Protein AF-A0A242C4J1-F1 (afdb_monomer_lite)

Foldseek 3Di:
DEEEEEDEPVVVVCVVVVVDFKDKDQCPPVDDQQYKYWYFYDDPNDTPPDIFIWGFHDKDCPPHDPRMIMTGIDGPPDVVVVVVVVVVVVVVVVVDDDD

Secondary structure (DSSP, 8-state):
-EEEEEE-HHHHHHHHTTS--EEEEE-TT---TT-EEEEEEEETTEEEEEEEEEEEEEEE-TTPPTTEEEEEEEE---HHHHHHHHHHHHHHHHT----

Sequence (99 aa):
MVHELKILPKFFKAVTSGEKQFEIRKNDRNFQVGDLVILREWIQGTYTGSSYYACITYVTVFGQPPGQVVFGFRPVVNDWVRAKLDDRMMAEKSCGKSF

Radius of gyration: 13.75 Å; chains: 1; bounding box: 28×34×34 Å

Structure (mmCIF, N/CA/C/O backbone):
data_AF-A0A242C4J1-F1
#
_entry.id   AF-A0A242C4J1-F1
#
loop_
_atom_site.group_PDB
_atom_site.id
_atom_site.type_symbol
_atom_site.label_atom_id
_atom_site.label_alt_id
_atom_site.label_comp_id
_atom_site.label_asym_id
_atom_site.label_entity_id
_atom_site.label_seq_id
_atom_site.pdbx_PDB_ins_code
_atom_site.Cartn_x
_atom_site.Cartn_y
_atom_site.Cartn_z
_atom_site.occupancy
_atom_site.B_iso_or_equiv
_atom_site.auth_seq_id
_atom_site.auth_comp_id
_atom_site.auth_asym_id
_atom_site.auth_atom_id
_atom_site.pdbx_PDB_model_num
ATOM 1 N N . MET A 1 1 ? -9.818 3.004 -9.491 1.00 92.88 1 MET A N 1
ATOM 2 C CA . MET A 1 1 ? -9.122 4.193 -8.939 1.00 92.88 1 MET A CA 1
ATOM 3 C C . MET A 1 1 ? -7.630 3.881 -8.790 1.00 92.88 1 MET A C 1
ATOM 5 O O . MET A 1 1 ? -7.285 2.706 -8.816 1.00 92.88 1 MET A O 1
ATOM 9 N N . VAL A 1 2 ? -6.749 4.884 -8.676 1.00 94.88 2 VAL A N 1
ATOM 10 C CA . VAL A 1 2 ? -5.329 4.683 -8.310 1.00 94.88 2 VAL A CA 1
ATOM 11 C C . VAL A 1 2 ? -5.075 5.345 -6.957 1.00 94.88 2 VAL A C 1
ATOM 13 O O . VAL A 1 2 ? -5.403 6.514 -6.781 1.00 94.88 2 VAL A O 1
ATOM 16 N N . HIS A 1 3 ? -4.495 4.610 -6.009 1.00 95.75 3 HIS A N 1
ATOM 17 C CA . HIS A 1 3 ? -4.217 5.090 -4.655 1.00 95.75 3 HIS A CA 1
ATOM 18 C C . HIS A 1 3 ? -2.715 5.078 -4.364 1.00 95.75 3 HIS A C 1
ATOM 20 O O . HIS A 1 3 ? -2.095 4.017 -4.306 1.00 95.75 3 HIS A O 1
ATOM 26 N N . GLU A 1 4 ? -2.132 6.247 -4.103 1.00 95.88 4 GLU A N 1
ATOM 27 C CA . GLU A 1 4 ? -0.745 6.354 -3.638 1.00 95.88 4 GLU A CA 1
ATOM 28 C C . GLU A 1 4 ? -0.669 6.237 -2.118 1.00 95.88 4 GLU A C 1
ATOM 30 O O . GLU A 1 4 ? -1.309 6.994 -1.379 1.00 95.88 4 GLU A O 1
ATOM 35 N N . LEU A 1 5 ? 0.119 5.284 -1.632 1.00 97.62 5 LEU A N 1
ATOM 36 C CA . LEU A 1 5 ? 0.197 4.947 -0.219 1.00 97.62 5 LEU A CA 1
ATOM 37 C C . LEU A 1 5 ? 1.655 4.872 0.222 1.00 97.62 5 LEU A C 1
ATOM 39 O O . LEU A 1 5 ? 2.476 4.214 -0.408 1.00 97.62 5 LEU A O 1
ATOM 43 N N . LYS A 1 6 ? 1.975 5.509 1.351 1.00 98.00 6 LYS A N 1
ATOM 44 C CA . LYS A 1 6 ? 3.277 5.331 2.006 1.00 98.00 6 LYS A CA 1
ATOM 45 C C . LYS A 1 6 ? 3.353 3.950 2.654 1.00 98.00 6 LYS A C 1
ATOM 47 O O . LYS A 1 6 ? 2.347 3.466 3.186 1.00 98.00 6 LYS A O 1
ATOM 52 N N . ILE A 1 7 ? 4.539 3.357 2.661 1.00 98.56 7 ILE A N 1
ATOM 53 C CA . ILE A 1 7 ? 4.864 2.120 3.372 1.00 98.56 7 ILE A CA 1
ATOM 54 C C . ILE A 1 7 ? 6.290 2.211 3.934 1.00 98.56 7 ILE A C 1
ATOM 56 O O . ILE A 1 7 ? 7.179 2.792 3.315 1.00 98.56 7 ILE A O 1
ATOM 60 N N . LEU A 1 8 ? 6.503 1.683 5.142 1.00 98.38 8 LEU A N 1
ATOM 61 C CA . LEU A 1 8 ? 7.824 1.673 5.783 1.00 98.38 8 LEU A CA 1
ATOM 62 C C . LEU A 1 8 ? 8.710 0.556 5.201 1.00 98.38 8 LEU A C 1
ATOM 64 O O . LEU A 1 8 ? 8.165 -0.480 4.807 1.00 98.38 8 LEU A O 1
ATOM 68 N N . PRO A 1 9 ? 10.052 0.680 5.242 1.00 98.31 9 PRO A N 1
ATOM 69 C CA . PRO A 1 9 ? 10.968 -0.253 4.571 1.00 98.31 9 PRO A CA 1
ATOM 70 C C . PRO A 1 9 ? 10.781 -1.713 4.974 1.00 98.31 9 PRO A C 1
ATOM 72 O O . PRO A 1 9 ? 10.788 -2.605 4.130 1.00 98.31 9 PRO A O 1
ATOM 75 N N . LYS A 1 10 ? 10.535 -1.968 6.269 1.00 98.31 10 LYS A N 1
ATOM 76 C CA . LYS A 1 10 ? 10.282 -3.323 6.783 1.00 98.31 10 LYS A CA 1
ATOM 77 C C . LYS A 1 10 ? 9.123 -4.002 6.046 1.00 98.31 10 LYS A C 1
ATOM 79 O O . LYS A 1 10 ? 9.230 -5.168 5.682 1.00 98.31 10 LYS A O 1
ATOM 84 N N . PHE A 1 11 ? 8.024 -3.281 5.834 1.00 98.56 11 PHE A N 1
ATOM 85 C CA . PHE A 1 11 ? 6.846 -3.818 5.159 1.00 98.56 11 PHE A CA 1
ATOM 86 C C . PHE A 1 11 ? 7.000 -3.781 3.641 1.00 98.56 11 PHE A C 1
ATOM 88 O O . PHE A 1 11 ? 6.551 -4.709 2.980 1.00 98.56 11 PHE A O 1
ATOM 95 N N . PHE A 1 12 ? 7.679 -2.765 3.097 1.00 98.50 12 PHE A N 1
ATOM 96 C CA . PHE A 1 12 ? 7.989 -2.699 1.672 1.00 98.50 12 PHE A CA 1
ATOM 97 C C . PHE A 1 12 ? 8.783 -3.929 1.229 1.00 98.50 12 PHE A C 1
ATOM 99 O O . PHE A 1 12 ? 8.372 -4.601 0.290 1.00 98.50 12 PHE A O 1
ATOM 106 N N . LYS A 1 13 ? 9.833 -4.297 1.976 1.00 98.44 13 LYS A N 1
ATOM 107 C CA . LYS A 1 13 ? 10.617 -5.516 1.739 1.00 98.44 13 LYS A CA 1
ATOM 108 C C . LYS A 1 13 ? 9.759 -6.786 1.743 1.00 98.44 13 LYS A C 1
ATOM 110 O O . LYS A 1 13 ? 9.947 -7.638 0.885 1.00 98.44 13 LYS A O 1
ATOM 115 N N . ALA A 1 14 ? 8.823 -6.912 2.686 1.00 98.69 14 ALA A 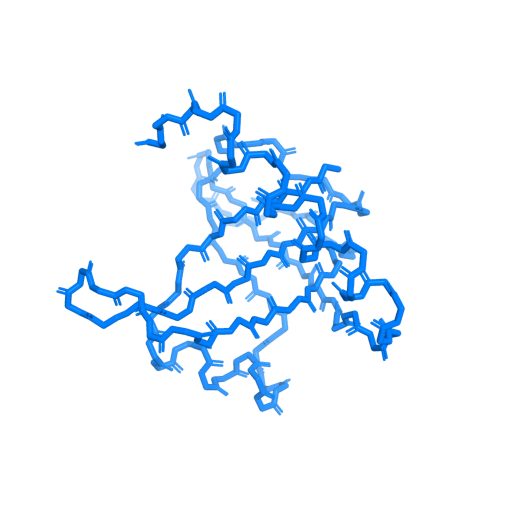N 1
ATOM 116 C CA . ALA A 1 14 ? 7.937 -8.076 2.766 1.00 98.69 14 ALA A CA 1
ATOM 117 C C . ALA A 1 14 ? 6.932 -8.132 1.600 1.00 98.69 14 ALA A C 1
ATOM 119 O O . ALA A 1 14 ? 6.562 -9.207 1.138 1.00 98.69 14 ALA A O 1
ATOM 120 N N . VAL A 1 15 ? 6.476 -6.977 1.107 1.00 98.38 15 VAL A N 1
ATOM 121 C CA . VAL A 1 15 ? 5.586 -6.914 -0.059 1.00 98.38 15 VAL A CA 1
ATOM 122 C C . VAL A 1 15 ? 6.343 -7.236 -1.348 1.00 98.38 15 VAL A C 1
ATOM 124 O O . VAL A 1 15 ? 5.865 -8.028 -2.159 1.00 98.38 15 VAL A O 1
ATOM 127 N N . THR A 1 16 ? 7.537 -6.668 -1.538 1.00 97.44 16 THR A N 1
ATOM 128 C CA . THR A 1 16 ? 8.338 -6.888 -2.751 1.00 97.44 16 THR A CA 1
ATOM 129 C C . THR A 1 16 ? 8.905 -8.302 -2.839 1.00 97.44 16 THR A C 1
ATOM 131 O O . THR A 1 16 ? 9.047 -8.812 -3.947 1.00 97.44 16 THR A O 1
ATOM 134 N N . SER A 1 17 ? 9.160 -8.970 -1.707 1.00 97.62 17 SER A N 1
ATOM 135 C CA . SER A 1 17 ? 9.519 -10.396 -1.673 1.00 97.62 17 SER A CA 1
ATOM 136 C C . SER A 1 17 ? 8.337 -11.334 -1.949 1.00 97.62 17 SER A C 1
ATOM 138 O O . SER A 1 17 ? 8.547 -12.518 -2.201 1.00 97.62 17 SER A O 1
ATOM 140 N N . GLY A 1 18 ? 7.100 -10.828 -1.890 1.00 96.94 18 GLY A N 1
ATOM 141 C CA . GLY A 1 18 ? 5.877 -11.622 -2.015 1.00 96.94 18 GLY A CA 1
ATOM 142 C C . GLY A 1 18 ? 5.423 -12.308 -0.722 1.00 96.94 18 GLY A C 1
ATOM 143 O O . GLY A 1 18 ? 4.376 -12.950 -0.730 1.00 96.94 18 GLY A O 1
ATOM 144 N N . GLU A 1 19 ? 6.151 -12.142 0.386 1.00 98.25 19 GLU A N 1
ATOM 145 C CA . GLU A 1 19 ? 5.792 -12.675 1.710 1.00 98.25 19 GLU A CA 1
ATOM 146 C C . GLU A 1 19 ? 4.492 -12.052 2.243 1.00 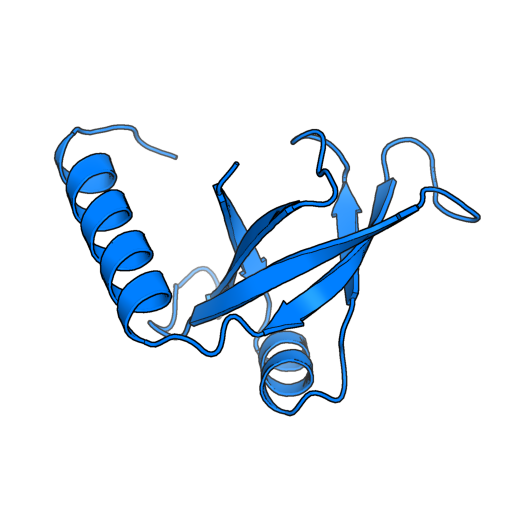98.25 19 GLU A C 1
ATOM 148 O O . GLU A 1 19 ? 3.663 -12.721 2.860 1.00 98.25 19 GLU A O 1
ATOM 153 N N . LYS A 1 20 ? 4.285 -10.758 1.975 1.00 98.50 20 LYS A N 1
ATOM 154 C CA . LYS A 1 20 ? 3.108 -9.995 2.396 1.00 98.50 20 LYS A CA 1
ATOM 155 C C . LYS A 1 20 ? 2.258 -9.597 1.191 1.00 98.50 20 LYS A C 1
ATOM 157 O O . LYS A 1 20 ? 2.640 -8.735 0.409 1.00 98.50 20 LYS A O 1
ATOM 162 N N . GLN A 1 21 ? 1.053 -10.158 1.104 1.00 98.31 21 GLN A N 1
ATOM 163 C CA . GLN A 1 21 ? 0.122 -9.946 -0.019 1.00 98.31 21 GLN A CA 1
ATOM 164 C C . GLN A 1 21 ? -1.168 -9.203 0.375 1.00 98.31 21 GLN A C 1
ATOM 166 O O . GLN A 1 21 ? -2.199 -9.308 -0.290 1.00 98.31 21 GLN A O 1
ATOM 171 N N . PHE A 1 22 ? -1.133 -8.468 1.488 1.00 98.75 22 PHE A N 1
ATOM 172 C CA . PHE A 1 22 ? -2.269 -7.704 2.001 1.00 98.75 22 PHE A CA 1
ATOM 173 C C . PHE A 1 22 ? -1.817 -6.400 2.654 1.00 98.75 22 PHE A C 1
ATOM 175 O O . PHE A 1 22 ? -0.690 -6.315 3.138 1.00 98.75 22 PHE A O 1
ATOM 182 N N . GLU A 1 23 ? -2.705 -5.418 2.751 1.00 98.62 23 GLU A N 1
ATOM 183 C CA . GLU A 1 23 ? -2.537 -4.190 3.533 1.00 98.62 23 GLU A CA 1
ATOM 184 C C . GLU A 1 23 ? -3.670 -4.051 4.548 1.00 98.62 23 GLU A C 1
ATOM 186 O O . GLU A 1 23 ? -4.782 -4.524 4.325 1.00 98.62 23 GLU A O 1
ATOM 191 N N . ILE A 1 24 ? -3.382 -3.359 5.649 1.00 98.50 24 ILE A N 1
ATOM 192 C CA . ILE A 1 24 ? -4.367 -2.959 6.653 1.00 98.50 24 ILE A CA 1
ATOM 193 C C . ILE A 1 24 ? -4.377 -1.431 6.684 1.00 98.50 24 ILE A C 1
ATOM 195 O O . ILE A 1 24 ? -3.323 -0.818 6.866 1.00 98.50 24 ILE A O 1
ATOM 199 N N . ARG A 1 25 ? -5.532 -0.802 6.457 1.00 98.38 25 ARG A N 1
ATOM 200 C CA . ARG A 1 25 ? -5.646 0.656 6.282 1.00 98.38 25 ARG A CA 1
ATOM 201 C C . ARG A 1 25 ? -6.931 1.203 6.886 1.00 98.38 25 ARG A C 1
ATOM 203 O O . ARG A 1 25 ? -7.935 0.504 6.948 1.00 98.38 25 ARG A O 1
ATOM 210 N N . LYS A 1 26 ? -6.928 2.488 7.248 1.00 98.06 26 LYS A N 1
ATOM 211 C CA . LYS A 1 26 ? -8.177 3.248 7.381 1.00 98.06 26 LYS A CA 1
ATOM 212 C C . LYS A 1 26 ? -8.863 3.285 6.013 1.00 98.06 26 LYS A C 1
ATOM 214 O O . LYS A 1 26 ? -8.196 3.539 5.016 1.00 98.06 26 LYS A O 1
ATOM 219 N N . ASN A 1 27 ? -10.165 3.036 5.951 1.00 97.00 27 ASN A N 1
ATOM 220 C CA . ASN A 1 27 ? -10.929 3.051 4.706 1.00 97.00 27 ASN A CA 1
ATOM 221 C C . ASN A 1 27 ? -11.456 4.458 4.365 1.00 97.00 27 ASN A C 1
ATOM 223 O O . ASN A 1 27 ? -12.638 4.645 4.101 1.00 97.00 27 ASN A O 1
ATOM 227 N N . ASP A 1 28 ? -10.584 5.466 4.394 1.00 96.94 28 ASP A N 1
ATOM 228 C CA . ASP A 1 28 ? -10.913 6.867 4.082 1.00 96.94 28 ASP A CA 1
ATOM 229 C C . ASP A 1 28 ? -10.890 7.187 2.578 1.00 96.94 28 ASP A C 1
ATOM 231 O O . ASP A 1 28 ? -11.192 8.307 2.173 1.00 96.94 28 ASP A O 1
ATOM 235 N N . ARG A 1 29 ? -10.566 6.192 1.746 1.00 96.75 29 ARG A N 1
ATOM 236 C CA . ARG A 1 29 ? -10.524 6.290 0.275 1.00 96.75 29 ARG A CA 1
ATOM 237 C C . ARG A 1 29 ? -11.518 5.371 -0.422 1.00 96.75 29 ARG A C 1
ATOM 239 O O . ARG A 1 29 ? -11.501 5.290 -1.647 1.00 96.75 29 ARG A O 1
ATOM 246 N N . ASN A 1 30 ? -12.350 4.675 0.357 1.00 97.12 30 ASN A N 1
ATOM 247 C CA . ASN A 1 30 ? -13.309 3.692 -0.129 1.00 97.12 30 ASN A CA 1
ATOM 248 C C . ASN A 1 30 ? -12.659 2.634 -1.046 1.00 97.12 30 ASN A C 1
ATOM 250 O O . ASN A 1 30 ? -13.083 2.470 -2.186 1.00 97.12 30 ASN A O 1
ATOM 254 N N . PHE A 1 31 ? -11.617 1.942 -0.570 1.00 98.31 31 PHE A N 1
ATOM 255 C CA . PHE A 1 31 ? -10.865 0.958 -1.363 1.00 98.3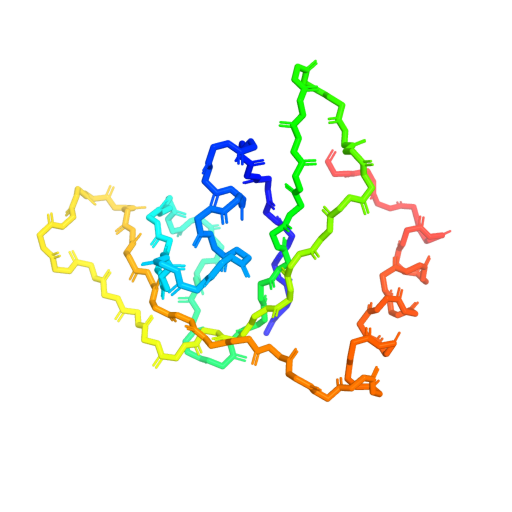1 31 PHE A CA 1
ATOM 256 C C . PHE A 1 31 ? -11.773 -0.152 -1.912 1.00 98.31 31 PHE A C 1
ATOM 258 O O . PHE A 1 31 ? -12.496 -0.788 -1.144 1.00 98.31 31 PHE A O 1
ATOM 265 N N . GLN A 1 32 ? -11.697 -0.416 -3.219 1.00 98.38 32 GLN A N 1
ATOM 266 C CA . GLN A 1 32 ? -12.504 -1.435 -3.900 1.00 98.38 32 GLN A CA 1
ATOM 267 C C . GLN A 1 32 ? -11.649 -2.504 -4.587 1.00 98.38 32 GLN A C 1
ATOM 269 O O . GLN A 1 32 ? -10.496 -2.278 -4.957 1.00 98.38 32 GLN A O 1
ATOM 274 N N . VAL A 1 33 ? -12.246 -3.676 -4.822 1.00 98.50 33 VAL A N 1
ATOM 275 C CA . VAL A 1 33 ? -11.693 -4.673 -5.752 1.00 98.50 33 VAL A CA 1
ATOM 276 C C . VAL A 1 33 ? -11.534 -4.041 -7.139 1.00 98.50 33 VAL A C 1
ATOM 278 O O . VAL A 1 33 ? -12.434 -3.358 -7.620 1.00 98.50 33 VAL A O 1
ATOM 281 N N . GLY A 1 34 ? -10.386 -4.267 -7.780 1.00 96.94 34 GLY A N 1
ATOM 282 C CA . GLY A 1 34 ? -10.037 -3.677 -9.076 1.00 96.94 34 GLY A CA 1
ATOM 283 C C . GLY A 1 34 ? -9.344 -2.313 -8.990 1.00 96.94 34 GLY A C 1
ATOM 284 O O . GLY A 1 34 ? -8.839 -1.830 -10.004 1.00 96.94 34 GLY A O 1
ATOM 285 N N . ASP A 1 35 ? -9.261 -1.698 -7.807 1.00 97.12 35 ASP A N 1
ATOM 286 C CA . ASP A 1 35 ? -8.423 -0.517 -7.620 1.00 97.12 35 ASP A CA 1
ATOM 287 C C . ASP A 1 35 ? -6.936 -0.857 -7.716 1.00 97.12 35 ASP A C 1
ATOM 289 O O . ASP A 1 35 ? -6.483 -1.939 -7.339 1.00 97.12 35 ASP A O 1
ATOM 293 N N . LEU A 1 36 ? -6.156 0.120 -8.171 1.00 96.44 36 LEU A N 1
ATOM 294 C CA . LEU A 1 36 ? -4.705 0.049 -8.191 1.00 96.44 36 LEU A CA 1
ATOM 295 C C . LEU A 1 36 ? -4.139 0.755 -6.963 1.00 96.44 36 LEU A C 1
ATOM 297 O O . LEU A 1 36 ? -4.577 1.847 -6.597 1.00 96.44 36 LEU A O 1
ATOM 301 N N . VAL A 1 37 ? -3.132 0.149 -6.348 1.00 97.00 37 VAL A N 1
ATOM 302 C CA . VAL A 1 37 ? -2.366 0.731 -5.248 1.00 97.00 37 VAL A CA 1
ATOM 303 C C . VAL A 1 37 ? -0.904 0.842 -5.646 1.00 97.00 37 VAL A C 1
ATOM 305 O O . VAL A 1 37 ? -0.328 -0.071 -6.242 1.00 97.00 37 VAL A O 1
ATOM 308 N N . ILE A 1 38 ? -0.306 1.977 -5.301 1.00 96.69 38 ILE A N 1
ATOM 309 C CA . ILE A 1 38 ? 1.117 2.243 -5.484 1.00 96.69 38 ILE A CA 1
ATOM 310 C C . ILE A 1 38 ? 1.704 2.443 -4.096 1.00 96.69 38 ILE A C 1
ATOM 312 O O . ILE A 1 38 ? 1.496 3.475 -3.452 1.00 96.69 38 ILE A O 1
ATOM 316 N N . LEU A 1 39 ? 2.396 1.414 -3.619 1.00 97.94 39 LEU A N 1
ATOM 317 C CA . LEU A 1 39 ? 3.069 1.413 -2.330 1.00 97.94 39 LEU A CA 1
ATOM 318 C C . LEU A 1 39 ? 4.444 2.051 -2.508 1.00 97.94 39 LEU A C 1
ATOM 320 O O . LEU A 1 39 ? 5.346 1.453 -3.089 1.00 97.94 39 LEU A O 1
ATOM 324 N N . ARG A 1 40 ? 4.585 3.281 -2.024 1.00 97.50 40 ARG A N 1
ATOM 325 C CA . ARG A 1 40 ? 5.822 4.058 -2.050 1.00 97.50 40 ARG A CA 1
ATOM 326 C C . ARG A 1 40 ? 6.587 3.840 -0.761 1.00 97.50 40 ARG A C 1
ATOM 328 O O . ARG A 1 40 ? 6.026 4.055 0.314 1.00 97.50 40 ARG A O 1
ATOM 335 N N . GLU A 1 41 ? 7.852 3.464 -0.847 1.00 98.50 41 GLU A N 1
ATOM 336 C CA . GLU A 1 41 ? 8.700 3.307 0.334 1.00 98.50 41 GLU A CA 1
ATOM 337 C C . GLU A 1 41 ? 9.134 4.672 0.891 1.00 98.50 41 GLU A C 1
ATOM 339 O O . GLU A 1 41 ? 9.602 5.540 0.154 1.00 98.50 41 GLU A O 1
ATOM 344 N N . TRP A 1 42 ? 8.957 4.884 2.198 1.00 98.38 42 TRP A N 1
ATOM 345 C CA . TRP A 1 42 ? 9.346 6.123 2.883 1.00 98.38 42 TRP A CA 1
ATOM 346 C C . TRP A 1 42 ? 10.238 5.838 4.093 1.00 98.38 42 TRP A C 1
ATOM 348 O O . TRP A 1 42 ? 9.893 5.017 4.943 1.00 98.38 42 TRP A O 1
ATOM 358 N N . ILE A 1 43 ? 11.340 6.582 4.214 1.00 97.69 43 ILE A N 1
ATOM 359 C CA . ILE A 1 43 ? 12.287 6.540 5.337 1.00 97.69 43 ILE A CA 1
ATOM 360 C C . ILE A 1 43 ? 12.349 7.928 5.964 1.00 97.69 43 ILE A C 1
ATOM 362 O O . ILE A 1 43 ? 12.675 8.891 5.281 1.00 97.69 43 ILE A O 1
ATOM 366 N N . GLN A 1 44 ? 12.029 8.034 7.258 1.00 95.44 44 GLN A N 1
ATOM 367 C CA . GLN A 1 44 ? 12.157 9.282 8.034 1.00 95.44 44 GLN A CA 1
ATOM 368 C C . GLN A 1 44 ? 11.518 10.514 7.358 1.00 95.44 44 GLN A C 1
ATOM 370 O O . GLN A 1 44 ? 12.050 11.615 7.405 1.00 95.44 44 GLN A O 1
ATOM 375 N N . GLY A 1 45 ? 10.362 10.329 6.715 1.00 94.06 45 GLY A N 1
ATOM 376 C CA . GLY A 1 45 ? 9.658 11.420 6.034 1.00 94.06 45 GLY A CA 1
ATOM 377 C C . GLY A 1 45 ? 10.128 11.703 4.606 1.00 94.06 45 GLY A C 1
ATOM 378 O O . GLY A 1 45 ? 9.540 12.561 3.958 1.00 94.06 45 GLY A O 1
ATOM 379 N N . THR A 1 46 ? 11.081 10.936 4.079 1.00 96.88 46 THR A N 1
ATOM 380 C CA . THR A 1 46 ? 11.582 11.059 2.705 1.00 96.88 46 THR A CA 1
ATOM 381 C C . THR A 1 46 ? 11.171 9.850 1.871 1.00 96.88 46 THR A C 1
ATOM 383 O O . THR A 1 46 ? 11.319 8.703 2.297 1.00 96.88 46 THR A O 1
ATOM 386 N N . TYR A 1 47 ? 10.641 10.098 0.674 1.00 96.94 47 TYR A N 1
ATOM 387 C CA . TYR A 1 47 ? 10.388 9.057 -0.322 1.00 96.94 47 TYR A CA 1
ATOM 388 C C . TYR A 1 47 ? 11.717 8.528 -0.877 1.00 96.94 47 TYR A C 1
ATOM 390 O O . TYR A 1 47 ? 12.565 9.321 -1.276 1.00 96.94 47 TYR A O 1
ATOM 398 N N . THR A 1 48 ? 11.903 7.208 -0.931 1.00 97.44 48 THR A N 1
ATOM 399 C CA . THR A 1 48 ? 13.189 6.608 -1.341 1.00 97.44 48 THR A CA 1
ATOM 400 C C . THR A 1 48 ? 13.376 6.513 -2.855 1.00 97.44 48 THR A C 1
ATOM 402 O O . THR A 1 48 ? 14.483 6.269 -3.318 1.00 97.44 48 THR A O 1
ATOM 405 N N . GLY A 1 49 ? 12.301 6.682 -3.631 1.00 95.94 49 GLY A N 1
ATOM 406 C CA . GLY A 1 49 ? 12.280 6.387 -5.067 1.00 95.94 49 GLY A CA 1
ATOM 407 C C . GLY A 1 49 ? 11.694 5.011 -5.397 1.00 95.94 49 GLY A C 1
ATOM 408 O O . GLY A 1 49 ? 11.233 4.812 -6.520 1.00 95.94 49 GLY A O 1
ATOM 409 N N . SER A 1 50 ? 11.609 4.099 -4.424 1.00 96.50 50 SER A N 1
ATOM 410 C CA . SER A 1 50 ? 11.094 2.741 -4.626 1.00 96.50 50 SER A CA 1
ATOM 411 C C . SER A 1 50 ? 9.564 2.683 -4.583 1.00 96.50 50 SER A C 1
ATOM 413 O O . SER A 1 50 ? 8.930 3.199 -3.658 1.00 96.50 50 SER A O 1
ATOM 415 N N . SER A 1 51 ? 8.957 2.006 -5.560 1.00 95.88 51 SER A N 1
ATOM 416 C CA . SER A 1 51 ? 7.506 1.791 -5.638 1.00 95.88 51 SER A CA 1
ATOM 417 C C . SER A 1 51 ? 7.152 0.341 -5.953 1.00 95.88 51 SER A C 1
ATOM 419 O O . SER A 1 51 ? 7.873 -0.346 -6.672 1.00 95.88 51 SER A O 1
ATOM 421 N N . TYR A 1 52 ? 6.012 -0.112 -5.434 1.00 95.94 52 TYR A N 1
ATOM 422 C CA . TYR A 1 52 ? 5.408 -1.399 -5.762 1.00 95.94 52 TYR A CA 1
ATOM 423 C C . TYR A 1 52 ? 3.968 -1.198 -6.232 1.00 95.94 52 TYR A C 1
ATOM 425 O O . TYR A 1 52 ? 3.162 -0.571 -5.542 1.00 95.94 52 TYR A O 1
ATOM 433 N N . TYR A 1 53 ? 3.658 -1.739 -7.409 1.00 96.12 53 TYR A N 1
ATOM 434 C CA . TYR A 1 53 ? 2.383 -1.557 -8.099 1.00 96.12 53 TYR A CA 1
ATOM 435 C C . TYR A 1 53 ? 1.556 -2.827 -7.961 1.00 96.12 53 TYR A C 1
ATOM 437 O O . TYR A 1 53 ? 1.995 -3.910 -8.363 1.00 96.12 53 TYR A O 1
ATOM 445 N N . ALA A 1 54 ? 0.349 -2.698 -7.423 1.00 96.69 54 ALA A N 1
ATOM 446 C CA . ALA A 1 54 ? -0.534 -3.831 -7.206 1.00 96.69 54 ALA A CA 1
ATOM 447 C C . ALA A 1 54 ? -1.991 -3.501 -7.530 1.00 96.69 54 ALA A C 1
ATOM 449 O O . ALA A 1 54 ? -2.411 -2.347 -7.483 1.00 96.69 54 ALA A O 1
ATOM 450 N N . CYS A 1 55 ? -2.761 -4.537 -7.843 1.00 97.44 55 CYS A N 1
ATOM 451 C CA . CYS A 1 55 ? -4.207 -4.469 -8.006 1.00 97.44 55 CYS A CA 1
ATOM 452 C C . CYS A 1 55 ? -4.883 -5.130 -6.804 1.00 97.44 55 CYS A C 1
ATOM 454 O O . CYS A 1 55 ? -4.509 -6.243 -6.419 1.00 97.44 55 CYS A O 1
ATOM 456 N N . ILE A 1 56 ? -5.869 -4.458 -6.215 1.00 98.56 56 ILE A N 1
ATOM 457 C CA . ILE A 1 56 ? -6.677 -4.999 -5.126 1.00 98.56 56 ILE A CA 1
ATOM 458 C C . ILE A 1 56 ? -7.562 -6.120 -5.674 1.00 98.56 56 ILE A C 1
ATOM 460 O O . ILE A 1 56 ? -8.336 -5.931 -6.609 1.00 98.56 56 ILE A O 1
ATOM 464 N N . THR A 1 57 ? -7.466 -7.294 -5.057 1.00 98.56 57 THR A N 1
ATOM 465 C CA . THR A 1 57 ? -8.207 -8.503 -5.461 1.00 98.56 57 THR A CA 1
ATOM 466 C C . THR A 1 57 ? -9.224 -8.957 -4.424 1.00 98.56 57 THR A C 1
ATOM 468 O O . THR A 1 57 ? -10.107 -9.747 -4.742 1.00 98.56 57 THR A O 1
ATOM 471 N N . TYR A 1 58 ? -9.124 -8.451 -3.196 1.00 98.69 58 TYR A N 1
ATOM 472 C CA . TYR A 1 58 ? -10.045 -8.766 -2.114 1.00 98.69 58 TYR A CA 1
ATOM 473 C C . TYR A 1 58 ? -10.099 -7.611 -1.121 1.00 98.69 58 TYR A C 1
ATOM 475 O O . TYR A 1 58 ? -9.073 -6.986 -0.862 1.00 98.69 58 TYR A O 1
ATOM 483 N N . VAL A 1 59 ? -11.272 -7.349 -0.550 1.00 98.69 59 VAL A N 1
ATOM 484 C CA . VAL A 1 59 ? -11.497 -6.305 0.457 1.00 98.69 59 VAL A CA 1
ATOM 485 C C . VAL A 1 59 ? -12.399 -6.877 1.545 1.00 98.69 59 VAL A C 1
ATOM 487 O O . VAL A 1 59 ? -13.419 -7.490 1.240 1.00 98.69 59 VAL A O 1
ATOM 490 N N . THR A 1 60 ? -12.041 -6.690 2.814 1.00 98.50 60 THR A N 1
ATOM 491 C CA . THR A 1 60 ? -12.878 -7.103 3.944 1.00 98.50 60 THR A CA 1
ATOM 492 C C . THR A 1 60 ? -12.717 -6.186 5.151 1.00 98.50 60 THR A C 1
ATOM 494 O O . THR A 1 60 ? -11.645 -5.639 5.411 1.00 98.50 60 THR A O 1
ATOM 497 N N . VAL A 1 61 ? -13.797 -6.058 5.917 1.00 98.44 61 VAL A N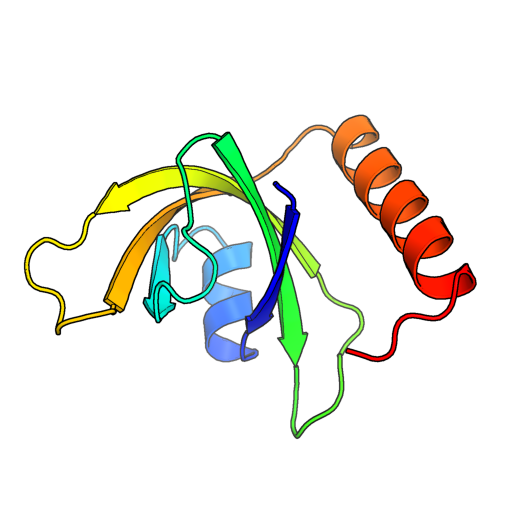 1
ATOM 498 C CA . VAL A 1 61 ? -13.829 -5.397 7.232 1.00 98.44 61 VAL A CA 1
ATOM 499 C C . VAL A 1 61 ? -13.971 -6.405 8.378 1.00 98.44 61 VAL A C 1
ATOM 501 O O . VAL A 1 61 ? -14.054 -6.021 9.541 1.00 98.44 61 VAL A O 1
ATOM 504 N N . PHE A 1 62 ? -14.011 -7.705 8.070 1.00 98.25 62 PHE A N 1
ATOM 505 C CA . PHE A 1 62 ? -14.205 -8.750 9.069 1.00 98.25 62 PHE A CA 1
ATOM 506 C C . PHE A 1 62 ? -13.093 -8.717 10.129 1.00 98.25 62 PHE A C 1
ATOM 508 O O . PHE A 1 62 ? -11.904 -8.739 9.804 1.00 98.25 62 PHE A O 1
ATOM 515 N N . GLY A 1 63 ? -13.487 -8.639 11.402 1.00 97.75 63 GLY A N 1
ATOM 516 C CA . GLY A 1 63 ? -12.562 -8.580 12.537 1.00 97.75 63 GLY A CA 1
ATOM 517 C C . GLY A 1 63 ? -11.728 -7.295 12.634 1.00 97.75 63 GLY A C 1
ATOM 518 O O . GLY A 1 63 ? -10.778 -7.262 13.412 1.00 97.75 63 GLY A O 1
ATOM 519 N N . GLN A 1 64 ? -12.037 -6.251 11.854 1.00 98.06 64 GLN A N 1
ATOM 520 C CA . GLN A 1 64 ? -11.345 -4.962 11.922 1.00 98.06 64 GLN A CA 1
ATOM 521 C C . GLN A 1 64 ? -12.100 -3.954 12.803 1.00 98.06 64 GLN A C 1
ATOM 523 O O . GLN A 1 64 ? -13.331 -3.997 12.868 1.00 98.06 64 GLN A O 1
ATOM 528 N N . PRO A 1 65 ? -11.393 -3.009 13.450 1.00 97.88 65 PRO A N 1
ATOM 529 C CA . PRO A 1 65 ? -12.030 -1.864 14.093 1.00 97.88 65 PRO A CA 1
ATOM 530 C C . PRO A 1 65 ? -12.878 -1.034 13.108 1.00 97.88 65 PRO A C 1
ATOM 532 O O . PRO A 1 65 ? -12.605 -1.042 11.902 1.00 97.88 65 PRO A O 1
ATOM 535 N N . PRO A 1 66 ? -13.866 -0.257 13.595 1.00 97.88 66 PRO A N 1
ATOM 536 C CA . PRO A 1 66 ? -14.656 0.631 12.748 1.00 97.88 66 PRO A CA 1
ATOM 537 C C . PRO A 1 66 ? -13.785 1.561 11.894 1.00 97.88 66 PRO A C 1
ATOM 539 O O . PRO A 1 66 ? -12.861 2.206 12.387 1.00 97.88 66 PRO A O 1
ATOM 542 N N . GLY A 1 67 ? -14.094 1.635 10.599 1.00 97.25 67 GLY A N 1
ATOM 543 C CA . GLY A 1 67 ? -13.365 2.476 9.648 1.00 97.25 67 GLY A CA 1
ATOM 544 C C . GLY A 1 67 ? -12.018 1.912 9.186 1.00 97.25 67 GLY A C 1
ATOM 545 O O . GLY A 1 67 ? -11.315 2.602 8.449 1.00 97.25 67 GLY A O 1
ATOM 546 N N . GLN A 1 68 ? -11.656 0.684 9.567 1.00 98.31 68 GLN A N 1
ATOM 547 C CA . GLN A 1 68 ? -10.465 -0.015 9.087 1.00 98.31 68 GLN A CA 1
ATOM 548 C C . GLN A 1 68 ? -10.840 -1.136 8.108 1.00 98.31 68 GLN A C 1
ATOM 550 O O . GLN A 1 68 ? -11.917 -1.724 8.176 1.00 98.31 68 GLN A O 1
ATOM 555 N N . VAL A 1 69 ? -9.944 -1.417 7.169 1.00 98.44 69 VAL A N 1
ATOM 556 C CA . VAL A 1 69 ? -10.105 -2.424 6.123 1.00 98.44 69 VAL A CA 1
ATOM 557 C C . VAL A 1 69 ? -8.821 -3.227 5.975 1.00 98.44 69 VAL A C 1
ATOM 559 O O . VAL A 1 69 ? -7.718 -2.699 6.148 1.00 98.44 69 VAL A O 1
ATOM 562 N N . VAL A 1 70 ? -8.972 -4.499 5.623 1.00 98.69 70 VAL A N 1
ATOM 563 C CA . VAL A 1 70 ? -7.893 -5.313 5.068 1.00 98.69 70 VAL A CA 1
ATOM 564 C C . VAL A 1 70 ? -8.182 -5.518 3.595 1.00 98.69 70 VAL A C 1
ATOM 566 O O . VAL A 1 70 ? -9.296 -5.896 3.226 1.00 98.69 70 VAL A O 1
ATOM 569 N N . PHE A 1 71 ? -7.184 -5.301 2.749 1.00 98.75 71 PHE A N 1
ATOM 570 C CA . PHE A 1 71 ? -7.289 -5.676 1.348 1.00 98.75 71 PHE A CA 1
ATOM 571 C C . PHE A 1 71 ? -6.133 -6.572 0.928 1.00 98.75 71 PHE A C 1
ATOM 573 O O . PHE A 1 71 ? -4.985 -6.343 1.302 1.00 98.75 71 PHE A O 1
ATOM 580 N N . GLY A 1 72 ? -6.455 -7.604 0.154 1.00 98.69 72 GLY A N 1
ATOM 581 C CA . GLY A 1 72 ? -5.488 -8.454 -0.530 1.00 98.69 72 GLY A CA 1
ATOM 582 C C . GLY A 1 72 ? -5.205 -7.907 -1.923 1.00 98.69 72 GLY A C 1
ATOM 583 O O . GLY A 1 72 ? -6.088 -7.335 -2.568 1.00 98.69 72 GLY A O 1
ATOM 584 N N . PHE A 1 73 ? -3.988 -8.092 -2.419 1.00 98.56 73 PHE A N 1
ATOM 585 C CA . PHE A 1 73 ? -3.589 -7.581 -3.728 1.00 98.56 73 PHE A CA 1
ATOM 586 C C . PHE A 1 73 ? -2.686 -8.557 -4.477 1.00 98.56 73 PHE A C 1
ATOM 588 O O . PHE A 1 73 ? -2.098 -9.470 -3.900 1.00 98.56 73 PHE A O 1
ATOM 595 N N . ARG A 1 74 ? -2.561 -8.343 -5.786 1.00 97.31 74 ARG A N 1
ATOM 596 C CA . ARG A 1 74 ? -1.592 -9.036 -6.640 1.00 97.31 74 ARG A CA 1
ATOM 597 C C . ARG A 1 74 ? -0.696 -8.032 -7.361 1.00 97.31 74 ARG A C 1
ATOM 599 O O . ARG A 1 74 ? -1.183 -6.951 -7.702 1.00 97.31 74 ARG A O 1
ATOM 606 N N . PRO A 1 75 ? 0.578 -8.374 -7.616 1.00 96.12 75 PRO A N 1
ATOM 607 C CA . PRO A 1 75 ? 1.473 -7.515 -8.378 1.00 96.12 75 PRO A CA 1
ATOM 608 C C . PRO A 1 75 ? 0.907 -7.229 -9.767 1.00 96.12 75 PRO A C 1
ATOM 610 O O . PRO A 1 75 ? 0.431 -8.128 -10.463 1.00 96.12 75 PRO A O 1
ATOM 613 N N . VAL A 1 76 ? 1.027 -5.979 -10.204 1.00 93.62 76 VAL A N 1
ATOM 614 C CA . VAL A 1 76 ? 0.902 -5.639 -11.621 1.00 93.62 76 VAL A CA 1
ATOM 615 C C . VAL A 1 76 ? 2.201 -6.070 -12.292 1.00 93.62 76 VAL A C 1
ATOM 617 O O . VAL A 1 76 ? 3.254 -5.519 -11.981 1.00 93.62 76 VAL A O 1
ATOM 620 N N . VAL A 1 77 ? 2.145 -7.073 -13.167 1.00 84.81 77 VAL A N 1
ATOM 621 C CA . VAL A 1 77 ? 3.323 -7.664 -13.843 1.00 84.81 77 VAL A CA 1
ATOM 622 C C . VAL A 1 77 ? 3.546 -7.151 -15.265 1.00 84.81 77 VAL A C 1
ATOM 624 O O . VAL A 1 77 ? 4.590 -7.406 -15.846 1.00 84.81 77 VAL A O 1
ATOM 627 N N . ASN A 1 78 ? 2.578 -6.436 -15.838 1.00 83.88 78 ASN A N 1
ATOM 628 C CA . ASN A 1 78 ? 2.685 -5.913 -17.193 1.00 83.88 78 ASN A CA 1
ATOM 629 C C . ASN A 1 78 ? 3.418 -4.559 -17.186 1.00 83.88 78 ASN A C 1
ATOM 631 O O . ASN A 1 78 ? 2.908 -3.583 -16.630 1.00 83.88 78 ASN A O 1
ATOM 635 N N . ASP A 1 79 ? 4.589 -4.503 -17.822 1.00 81.00 79 ASP A N 1
ATOM 636 C CA . ASP A 1 79 ? 5.436 -3.304 -17.839 1.00 81.00 79 ASP A CA 1
ATOM 637 C C . ASP A 1 79 ? 4.790 -2.117 -18.562 1.00 81.00 79 ASP A C 1
ATOM 639 O O . ASP A 1 79 ? 4.981 -0.975 -18.153 1.00 81.00 79 ASP A O 1
ATOM 643 N N . TRP A 1 80 ? 3.941 -2.35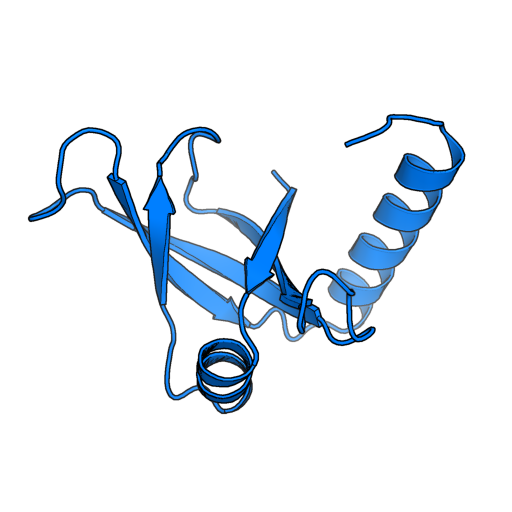8 -19.564 1.00 76.25 80 TRP A N 1
ATOM 644 C CA . TRP A 1 80 ? 3.189 -1.291 -20.229 1.00 76.25 80 TRP A CA 1
ATOM 645 C C . TRP A 1 80 ? 2.132 -0.669 -19.312 1.00 76.25 80 TRP A C 1
ATOM 647 O O . TRP A 1 80 ? 1.930 0.545 -19.328 1.00 76.25 80 TRP A O 1
ATOM 657 N N . VAL A 1 81 ? 1.479 -1.476 -18.469 1.00 79.19 81 VAL A N 1
ATOM 658 C CA . VAL A 1 81 ? 0.554 -0.954 -17.452 1.00 79.19 81 VAL A CA 1
ATOM 659 C C . VAL A 1 81 ? 1.317 -0.123 -16.423 1.00 79.19 81 VAL A C 1
ATOM 661 O O . VAL A 1 81 ? 0.848 0.956 -16.072 1.00 79.19 81 VAL A O 1
ATOM 664 N N . ARG A 1 82 ? 2.495 -0.578 -15.972 1.00 79.31 82 ARG A N 1
ATOM 665 C CA . ARG A 1 82 ? 3.349 0.193 -15.051 1.00 79.31 82 ARG A CA 1
ATOM 666 C C . ARG A 1 82 ? 3.765 1.533 -15.659 1.00 79.31 82 ARG A C 1
ATOM 668 O O . ARG A 1 82 ? 3.499 2.562 -15.050 1.00 79.31 82 ARG A O 1
ATOM 675 N N . ALA A 1 83 ? 4.291 1.522 -16.885 1.00 80.25 83 ALA A N 1
ATOM 676 C CA . ALA A 1 83 ? 4.703 2.731 -17.598 1.00 80.25 83 ALA A CA 1
ATOM 677 C C . ALA A 1 83 ? 3.550 3.735 -17.747 1.00 80.25 83 ALA A C 1
ATOM 679 O O . ALA A 1 83 ? 3.698 4.908 -17.425 1.00 80.25 83 ALA A O 1
ATOM 680 N N . LYS A 1 84 ? 2.353 3.266 -18.125 1.00 81.00 84 LYS A N 1
ATOM 681 C CA . LYS A 1 84 ? 1.167 4.131 -18.215 1.00 81.00 84 LYS A CA 1
ATOM 682 C C . LYS A 1 84 ? 0.742 4.739 -16.883 1.00 81.00 84 LYS A C 1
ATOM 684 O O . LYS A 1 84 ? 0.212 5.850 -16.871 1.00 81.00 84 LYS A O 1
ATOM 689 N N . LEU A 1 85 ? 0.895 4.004 -15.782 1.00 79.06 85 LEU A N 1
ATOM 690 C CA . LEU A 1 85 ? 0.609 4.543 -14.455 1.00 79.06 85 LEU A CA 1
ATOM 691 C C . LEU A 1 85 ? 1.608 5.641 -14.112 1.00 79.06 85 LEU A C 1
ATOM 693 O O . LEU A 1 85 ? 1.184 6.708 -13.684 1.00 79.06 85 LEU A O 1
ATOM 697 N N . ASP A 1 86 ? 2.8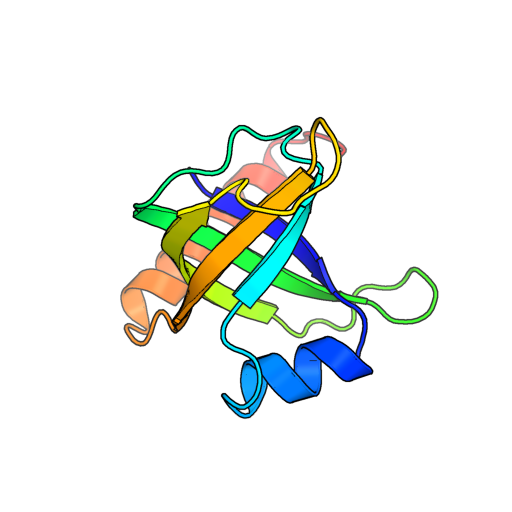91 5.422 -14.380 1.00 79.44 86 ASP A N 1
ATOM 698 C CA . ASP A 1 86 ? 3.922 6.430 -14.145 1.00 79.44 86 ASP A CA 1
ATOM 699 C C . ASP A 1 86 ? 3.705 7.688 -14.996 1.00 79.44 86 ASP A C 1
ATOM 701 O O . ASP A 1 86 ? 3.683 8.790 -14.446 1.00 79.44 86 ASP A O 1
ATOM 705 N N . ASP A 1 87 ? 3.431 7.543 -16.295 1.00 79.38 87 ASP A N 1
ATOM 706 C CA . ASP A 1 87 ? 3.157 8.664 -17.205 1.00 79.38 87 ASP A CA 1
ATOM 707 C C . ASP A 1 87 ? 1.960 9.498 -16.738 1.00 79.38 87 ASP A C 1
ATOM 709 O O . ASP A 1 87 ? 2.026 10.730 -16.657 1.00 79.38 87 ASP A O 1
ATOM 713 N N . ARG A 1 88 ? 0.859 8.826 -16.375 1.00 74.56 88 ARG A N 1
ATOM 714 C CA . ARG A 1 88 ? -0.340 9.489 -15.852 1.00 74.56 88 ARG A CA 1
ATOM 715 C C . ARG A 1 88 ? -0.022 10.290 -14.589 1.00 74.56 88 ARG A C 1
ATOM 717 O O . ARG A 1 88 ? -0.507 11.408 -14.434 1.00 74.56 88 ARG A O 1
ATOM 724 N N . MET A 1 89 ? 0.792 9.742 -13.694 1.00 69.62 89 MET A N 1
ATOM 725 C CA . MET A 1 89 ? 1.159 10.411 -12.447 1.00 69.62 89 MET A CA 1
ATOM 726 C C . MET A 1 89 ? 2.094 11.597 -12.668 1.00 69.62 89 MET A C 1
ATOM 728 O O . MET A 1 89 ? 1.979 12.599 -11.962 1.00 69.62 89 MET A O 1
ATOM 732 N N . MET A 1 90 ? 3.010 11.511 -13.636 1.00 62.47 90 MET A N 1
ATOM 733 C CA . MET A 1 90 ? 3.854 12.647 -14.014 1.00 62.47 90 MET A CA 1
ATOM 734 C C . MET A 1 90 ? 3.004 13.799 -14.559 1.00 62.47 90 MET A C 1
ATOM 736 O O . MET A 1 90 ? 3.214 14.943 -14.155 1.00 62.47 90 MET A O 1
ATOM 740 N N . ALA A 1 91 ? 1.990 13.494 -15.375 1.00 63.22 91 ALA A N 1
ATOM 741 C CA . ALA A 1 91 ? 1.042 14.486 -15.884 1.00 63.22 91 ALA A CA 1
ATOM 742 C C . ALA A 1 91 ? 0.175 15.121 -14.775 1.00 63.22 91 ALA A C 1
ATOM 744 O O . ALA A 1 91 ? -0.063 16.331 -14.780 1.00 63.22 91 ALA A O 1
ATOM 745 N N . GLU A 1 92 ? -0.273 14.334 -13.789 1.00 59.78 92 GLU A N 1
ATOM 746 C CA . GLU A 1 92 ? -1.056 14.840 -12.651 1.00 59.78 92 GLU A CA 1
ATOM 747 C C . GLU A 1 92 ? -0.199 15.715 -11.708 1.00 59.78 92 GLU A C 1
ATOM 749 O O . GLU A 1 92 ? -0.666 16.760 -11.247 1.00 59.78 92 GLU A O 1
ATOM 754 N N . LYS A 1 93 ? 1.081 15.372 -11.484 1.00 57.66 93 LYS A N 1
ATOM 755 C CA . LYS A 1 93 ? 2.023 16.189 -10.688 1.00 57.66 93 LYS A CA 1
ATOM 756 C C . LYS A 1 93 ? 2.399 17.505 -11.366 1.00 57.66 93 LYS A C 1
ATOM 758 O O . LYS A 1 93 ? 2.515 18.517 -10.677 1.00 57.66 93 LYS A O 1
ATOM 763 N N . SER A 1 94 ? 2.536 17.529 -12.693 1.00 52.91 94 SER A N 1
ATOM 764 C CA . SER A 1 94 ? 2.797 18.770 -13.437 1.00 52.91 94 SER A CA 1
ATOM 765 C C . SER A 1 94 ? 1.608 19.738 -13.446 1.00 52.91 94 SER A C 1
ATOM 767 O O . SER A 1 94 ? 1.786 20.915 -13.740 1.00 52.91 94 SER A O 1
ATOM 769 N N . CYS A 1 95 ? 0.405 19.269 -13.097 1.00 48.84 95 CYS A N 1
ATOM 770 C CA . CYS A 1 95 ? -0.819 20.075 -13.070 1.00 48.84 95 CYS A CA 1
ATOM 771 C C . CYS A 1 95 ? -1.133 20.694 -11.684 1.00 48.84 95 CYS A C 1
ATOM 773 O O . CYS A 1 95 ? -2.137 21.381 -11.527 1.00 48.84 95 CYS A O 1
ATOM 775 N N . GLY A 1 96 ? -0.265 20.518 -10.679 1.00 45.53 96 GLY A N 1
ATOM 776 C CA . GLY A 1 96 ? -0.291 21.342 -9.464 1.00 45.53 96 GLY A CA 1
ATOM 777 C C . GLY A 1 96 ? -1.455 21.080 -8.502 1.00 45.53 96 GLY A C 1
ATOM 778 O O . GLY A 1 96 ? -2.183 22.002 -8.141 1.00 45.53 96 GLY A O 1
ATOM 779 N N . LYS A 1 97 ? -1.600 19.847 -8.005 1.00 39.44 97 LYS A N 1
ATOM 780 C CA . LYS A 1 97 ? -2.346 19.601 -6.759 1.00 39.44 97 LYS A CA 1
ATOM 781 C C . LYS A 1 97 ? -1.380 19.152 -5.669 1.00 39.44 97 LYS A C 1
ATOM 783 O O . LYS A 1 97 ? -0.839 18.051 -5.724 1.00 39.44 97 LYS A O 1
ATOM 788 N N . SER A 1 98 ? -1.136 20.045 -4.710 1.00 36.56 98 SER A N 1
ATOM 789 C CA . SER A 1 98 ? -0.456 19.732 -3.454 1.00 36.56 98 SER A CA 1
ATOM 790 C C . SER A 1 98 ? -1.252 18.655 -2.716 1.00 36.56 98 SER A C 1
ATOM 792 O O . SER A 1 98 ? -2.448 18.840 -2.482 1.00 36.56 98 SER A O 1
ATOM 794 N N . PHE A 1 99 ? -0.591 17.541 -2.404 1.00 44.31 99 PHE A N 1
ATOM 795 C CA . PHE A 1 99 ? -1.116 16.490 -1.531 1.00 44.31 99 PHE A CA 1
ATOM 796 C C . PHE A 1 99 ? -1.181 16.949 -0.075 1.00 44.31 99 PHE A C 1
ATOM 798 O O . PHE A 1 99 ? -0.280 17.719 0.331 1.00 44.31 99 PHE A O 1
#

pLDDT: mean 90.39, std 14.94, range [36.56, 98.75]